Protein AF-A0A1H9U4V2-F1 (afdb_monomer)

Solvent-accessible surface area (backbone atoms only — not comparable to full-atom values): 4092 Å² total; per-residue (Å²): 135,55,72,67,56,51,50,50,51,52,50,47,64,74,66,71,49,81,42,36,42,65,58,48,26,51,54,26,55,79,66,73,72,54,97,47,58,66,57,29,41,53,48,51,51,49,36,34,78,70,67,65,23,34,64,38,88,98,35,86,69,28,32,25,50,70,89,66,80,130

Nearest PDB structures (foldseek):
  4mtd-assembly1_B  TM=8.496E-01  e=2.450E-02  Escherichia coli K-12
  8b3i-assembly1_e  TM=7.925E-01  e=2.801E-02  Homo sapiens
  7x75-assembly1_K  TM=7.565E-01  e=6.250E-02  Streptomyces coelicolor A3(2)
  1mzb-assembly1_A  TM=7.703E-01  e=1.141E-01  Pseudomonas aeruginosa
  4ray-assembly1_A  TM=7.304E-01  e=1.949E-01  Magnetospirillum gryphiswaldense MSR-1 v2

Radius of gyration: 10.99 Å; Cα contacts (8 Å, |Δi|>4): 82; chains: 1; bounding box: 26×19×30 Å

Sequence (70 aa):
MNQRRCLLLATIRADHGTWTTSRAWDLYRTQRLAPGRRTARTDLAYLARTGRLTTVTGNPRAYTLPGGTR

pLDDT: mean 90.15, std 9.47, range [44.72, 96.12]

Mean predicted aligned error: 3.9 Å

Foldseek 3Di:
DDPLLVVLLVVLVVVQDKDALVNSVVVCVVVVNDDDSVVSQVSQVVCCVVQQWDADVPGNRIIGGVVSDD

Secondary structure (DSSP, 8-state):
--HHHHHHHHHHHHH-S-EEHHHHHHHHHHTT--S-HHHHHHHHHHHHHTTSSEEETTEEEEEE-TT---

Structure (mmCIF, N/CA/C/O backbone):
data_AF-A0A1H9U4V2-F1
#
_entry.id   AF-A0A1H9U4V2-F1
#
loop_
_atom_site.group_PDB
_atom_site.id
_atom_site.type_symbol
_atom_site.label_atom_id
_atom_site.label_alt_id
_atom_site.label_comp_id
_atom_site.label_asym_id
_atom_site.label_entity_id
_atom_site.label_seq_id
_atom_site.pdbx_PDB_ins_code
_atom_site.Cartn_x
_atom_site.Cartn_y
_atom_site.Cartn_z
_atom_site.occupancy
_atom_site.B_iso_or_equiv
_atom_site.auth_seq_id
_atom_site.auth_comp_id
_atom_site.auth_asym_id
_atom_site.auth_atom_id
_atom_site.pdbx_PDB_model_num
ATOM 1 N N . MET A 1 1 ? -1.556 10.628 -8.695 1.00 75.56 1 MET A N 1
ATOM 2 C CA . MET A 1 1 ? -0.968 9.359 -8.190 1.00 75.56 1 MET A CA 1
ATOM 3 C C . MET A 1 1 ? -0.262 8.682 -9.363 1.00 75.56 1 MET A C 1
ATOM 5 O O . MET A 1 1 ? -0.770 8.819 -10.463 1.00 75.56 1 MET A O 1
ATOM 9 N N . ASN A 1 2 ? 0.912 8.057 -9.190 1.00 87.31 2 ASN A N 1
ATOM 10 C CA . ASN A 1 2 ? 1.659 7.460 -10.317 1.00 87.31 2 ASN A CA 1
ATOM 11 C C . ASN A 1 2 ? 1.201 6.018 -10.623 1.00 87.31 2 ASN A C 1
ATOM 13 O O . ASN A 1 2 ? 0.556 5.389 -9.783 1.00 87.31 2 ASN A O 1
ATOM 17 N N . GLN A 1 3 ? 1.572 5.489 -11.798 1.00 89.88 3 GLN A N 1
ATOM 18 C CA . GLN A 1 3 ? 1.164 4.156 -12.275 1.00 89.88 3 GLN A CA 1
ATOM 19 C C . GLN A 1 3 ? 1.422 3.045 -11.245 1.00 89.88 3 GLN A C 1
ATOM 21 O O . GLN A 1 3 ? 0.531 2.247 -10.966 1.00 89.88 3 GLN A O 1
ATOM 26 N N . ARG A 1 4 ? 2.603 3.029 -10.611 1.00 92.62 4 ARG A N 1
ATOM 27 C CA . ARG A 1 4 ? 2.961 2.009 -9.608 1.00 92.62 4 ARG A CA 1
ATOM 28 C C . ARG A 1 4 ? 2.038 2.020 -8.395 1.00 92.62 4 ARG A C 1
ATOM 30 O O . ARG A 1 4 ? 1.602 0.967 -7.951 1.00 92.62 4 ARG A O 1
ATOM 37 N N . ARG A 1 5 ? 1.715 3.208 -7.874 1.00 94.12 5 ARG A N 1
ATOM 38 C CA . ARG A 1 5 ? 0.807 3.363 -6.727 1.00 94.12 5 ARG A CA 1
ATOM 39 C C . ARG A 1 5 ? -0.625 2.987 -7.086 1.00 94.12 5 ARG A C 1
ATOM 41 O O . ARG A 1 5 ? -1.311 2.414 -6.247 1.00 94.12 5 ARG A O 1
ATOM 48 N N . CYS A 1 6 ? -1.067 3.295 -8.307 1.00 94.44 6 CYS A N 1
ATOM 49 C CA . CYS A 1 6 ? -2.368 2.855 -8.811 1.00 94.44 6 CYS A CA 1
ATOM 50 C C . CYS A 1 6 ? -2.444 1.330 -8.875 1.00 94.44 6 CYS A C 1
ATOM 52 O O . CYS A 1 6 ? -3.388 0.761 -8.334 1.00 94.44 6 CYS A O 1
ATOM 54 N N . LEU A 1 7 ? -1.424 0.677 -9.440 1.00 93.88 7 LEU A N 1
ATOM 55 C CA . LEU A 1 7 ? -1.362 -0.780 -9.490 1.00 93.88 7 LEU A CA 1
ATOM 56 C C . LEU A 1 7 ? -1.311 -1.402 -8.091 1.00 93.88 7 LEU A C 1
ATOM 58 O O . LEU A 1 7 ? -2.073 -2.322 -7.808 1.00 93.88 7 LEU A O 1
ATOM 62 N N . LEU A 1 8 ? -0.444 -0.893 -7.210 1.00 94.62 8 LEU A N 1
ATOM 63 C CA . LEU A 1 8 ? -0.321 -1.390 -5.841 1.00 94.62 8 LEU A CA 1
ATOM 64 C C . LEU A 1 8 ? -1.665 -1.304 -5.114 1.00 94.62 8 LEU A C 1
ATOM 66 O O . LEU A 1 8 ? -2.124 -2.297 -4.566 1.00 94.62 8 LEU A O 1
ATOM 70 N N . LEU A 1 9 ? -2.333 -0.148 -5.162 1.00 95.19 9 LEU A N 1
ATOM 71 C CA . LEU A 1 9 ? -3.635 0.025 -4.524 1.00 95.19 9 LEU A CA 1
ATOM 72 C C . LEU A 1 9 ? -4.708 -0.891 -5.126 1.00 95.19 9 LEU A C 1
ATOM 74 O O . LEU A 1 9 ? -5.487 -1.469 -4.376 1.00 95.19 9 LEU A O 1
ATOM 78 N N . ALA A 1 10 ? -4.757 -1.028 -6.452 1.00 94.94 10 ALA A N 1
ATOM 79 C CA . ALA A 1 10 ? -5.702 -1.922 -7.118 1.00 94.94 10 ALA A CA 1
ATOM 80 C C . ALA A 1 10 ? -5.475 -3.387 -6.715 1.00 94.94 10 ALA A C 1
ATOM 82 O O . ALA A 1 10 ? -6.428 -4.097 -6.416 1.00 94.94 10 ALA A O 1
ATOM 83 N N . THR A 1 11 ? -4.213 -3.807 -6.618 1.00 94.88 11 THR A N 1
ATOM 84 C CA . THR A 1 11 ? -3.851 -5.170 -6.206 1.00 94.88 11 THR A CA 1
ATOM 85 C C . THR A 1 11 ? -4.223 -5.421 -4.745 1.00 94.88 11 THR A C 1
ATOM 87 O O . THR A 1 11 ? -4.817 -6.448 -4.436 1.00 94.88 11 THR A O 1
ATOM 90 N N . ILE A 1 12 ? -3.952 -4.463 -3.850 1.00 94.00 12 ILE A N 1
ATOM 91 C CA . ILE A 1 12 ? -4.361 -4.548 -2.439 1.00 94.00 12 ILE A CA 1
ATOM 92 C C . ILE A 1 12 ? -5.887 -4.650 -2.320 1.00 94.00 12 ILE A C 1
ATOM 94 O O . ILE A 1 12 ? -6.391 -5.433 -1.521 1.00 94.00 12 ILE A O 1
ATOM 98 N N . ARG A 1 13 ? -6.624 -3.879 -3.130 1.00 93.62 13 ARG A N 1
ATOM 99 C CA . ARG A 1 13 ? -8.092 -3.924 -3.179 1.00 93.62 13 ARG A CA 1
ATOM 100 C C . ARG A 1 13 ? -8.634 -5.268 -3.643 1.00 93.62 13 ARG A C 1
ATOM 102 O O . ARG A 1 13 ? -9.638 -5.688 -3.099 1.00 93.62 13 ARG A O 1
ATOM 109 N N . ALA A 1 14 ? -7.991 -5.915 -4.610 1.00 93.38 14 ALA A N 1
ATOM 110 C CA . ALA A 1 14 ? -8.419 -7.221 -5.103 1.00 93.38 14 ALA A CA 1
ATOM 111 C C . ALA A 1 14 ? -8.087 -8.362 -4.125 1.00 93.38 14 ALA A C 1
ATOM 113 O O . ALA A 1 14 ? -8.869 -9.292 -3.975 1.00 93.38 14 ALA A O 1
ATOM 114 N N . ASP A 1 15 ? -6.933 -8.292 -3.457 1.00 91.50 15 ASP A N 1
ATOM 115 C CA . ASP A 1 15 ? -6.458 -9.335 -2.539 1.00 91.50 15 ASP A CA 1
ATOM 116 C C . ASP A 1 15 ? -7.110 -9.258 -1.146 1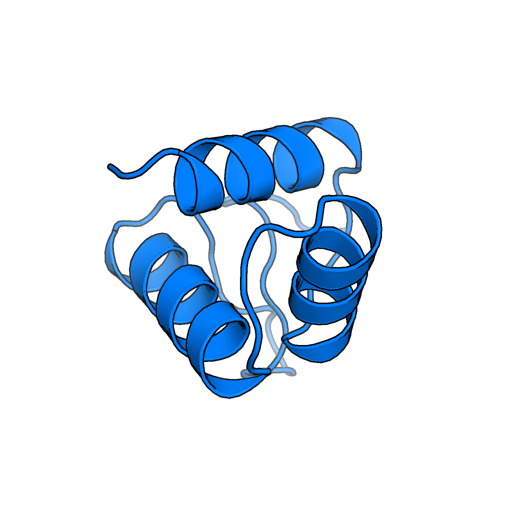.00 91.50 15 ASP A C 1
ATOM 118 O O . ASP A 1 15 ? -7.173 -10.263 -0.447 1.00 91.50 15 ASP A O 1
ATOM 122 N N . HIS A 1 16 ? -7.565 -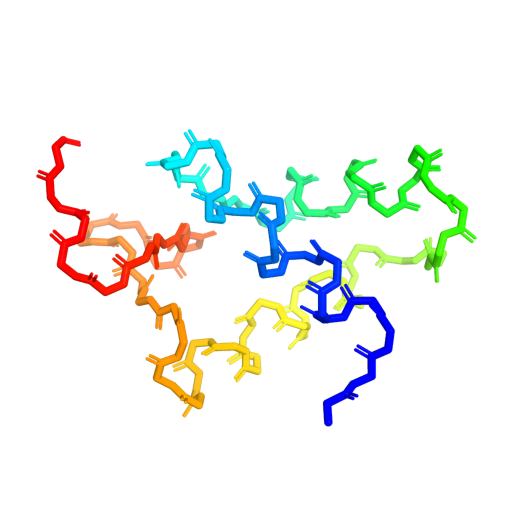8.072 -0.717 1.00 83.81 16 HIS A N 1
ATOM 123 C CA . HIS A 1 16 ? -8.127 -7.793 0.618 1.00 83.81 16 HIS A CA 1
ATOM 124 C C . HIS A 1 16 ? -7.228 -8.169 1.816 1.00 83.81 16 HIS A C 1
ATOM 126 O O . HIS A 1 16 ? -7.671 -8.130 2.963 1.00 83.81 16 HIS A O 1
ATOM 132 N N . GLY A 1 17 ? -5.961 -8.510 1.576 1.00 86.88 17 GLY A N 1
ATOM 133 C CA . GLY A 1 17 ? -5.034 -8.961 2.604 1.00 86.88 17 GLY A CA 1
ATOM 134 C C . GLY A 1 17 ? -4.196 -7.855 3.239 1.00 86.88 17 GLY A C 1
ATOM 135 O O . GLY A 1 17 ? -4.257 -6.673 2.896 1.00 86.88 17 GLY A O 1
ATOM 136 N N . THR A 1 18 ? -3.325 -8.285 4.149 1.00 93.31 18 THR A N 1
ATOM 137 C CA . THR A 1 18 ? -2.266 -7.448 4.712 1.00 93.31 18 THR A CA 1
ATOM 138 C C . THR A 1 18 ? -1.071 -7.373 3.759 1.00 93.31 18 THR A C 1
ATOM 140 O O . THR A 1 18 ? -0.613 -8.376 3.200 1.00 93.31 18 THR A O 1
ATOM 143 N N . TRP A 1 19 ? -0.522 -6.171 3.603 1.00 95.12 19 TRP A N 1
ATOM 144 C CA . TRP A 1 19 ? 0.587 -5.873 2.707 1.00 95.12 19 TRP A C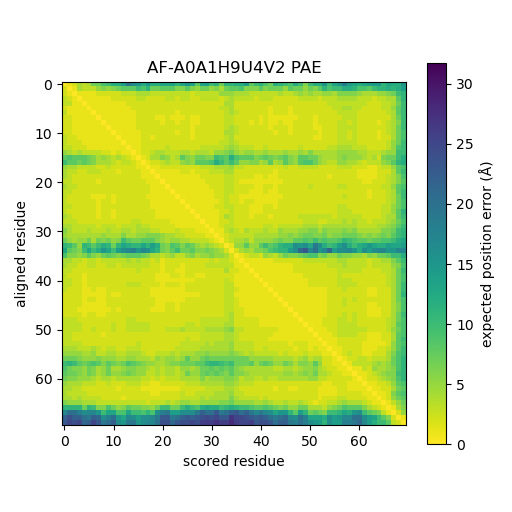A 1
ATOM 145 C C . TRP A 1 19 ? 1.790 -5.324 3.454 1.00 95.12 19 TRP A C 1
ATOM 147 O O . TRP A 1 19 ? 1.746 -4.289 4.114 1.00 95.12 19 TRP A O 1
ATOM 157 N N . THR A 1 20 ? 2.912 -6.019 3.306 1.00 96.12 20 THR A N 1
ATOM 158 C CA . THR A 1 20 ? 4.211 -5.582 3.815 1.00 96.12 20 THR A CA 1
ATOM 159 C C . THR A 1 20 ? 5.035 -4.950 2.700 1.00 96.12 20 THR A C 1
ATOM 161 O O . THR A 1 20 ? 4.762 -5.119 1.509 1.00 96.12 20 THR A O 1
ATOM 164 N N . THR A 1 21 ? 6.119 -4.268 3.079 1.00 95.94 21 THR A N 1
ATOM 165 C CA . THR A 1 21 ? 7.102 -3.764 2.106 1.00 95.94 21 THR A CA 1
ATOM 166 C C . THR A 1 21 ? 7.660 -4.87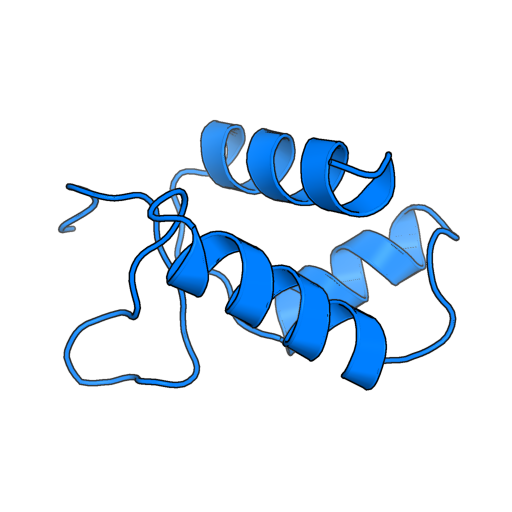3 1.209 1.00 95.94 21 THR A C 1
ATOM 168 O O . THR A 1 21 ? 7.895 -4.619 0.032 1.00 95.94 21 THR A O 1
ATOM 171 N N . SER A 1 22 ? 7.878 -6.084 1.738 1.00 94.88 22 SER A N 1
ATOM 172 C CA . SER A 1 22 ? 8.382 -7.207 0.935 1.00 94.88 22 SER A CA 1
ATOM 173 C C . SER A 1 22 ? 7.367 -7.621 -0.127 1.00 94.88 22 SER A C 1
ATOM 175 O O . SER A 1 22 ? 7.717 -7.654 -1.298 1.00 94.88 22 SER A O 1
ATOM 177 N N . ARG A 1 23 ? 6.094 -7.795 0.251 1.00 94.81 23 ARG A N 1
ATOM 178 C CA . ARG A 1 23 ? 5.027 -8.183 -0.685 1.00 94.81 23 ARG A CA 1
ATOM 179 C C . ARG A 1 23 ? 4.810 -7.144 -1.790 1.00 94.81 23 ARG A C 1
ATOM 181 O O . ARG A 1 23 ? 4.695 -7.489 -2.961 1.00 94.81 23 ARG A O 1
ATOM 188 N N . ALA A 1 24 ? 4.822 -5.859 -1.432 1.00 95.19 24 ALA A N 1
ATOM 189 C CA . ALA A 1 24 ? 4.748 -4.773 -2.410 1.00 95.19 24 ALA A CA 1
ATOM 190 C C . ALA A 1 24 ? 5.971 -4.742 -3.345 1.00 95.19 24 ALA A C 1
ATOM 192 O O . ALA A 1 24 ? 5.841 -4.455 -4.533 1.00 95.19 24 ALA A O 1
ATOM 193 N N . TRP A 1 25 ? 7.162 -5.052 -2.828 1.00 95.31 25 TRP 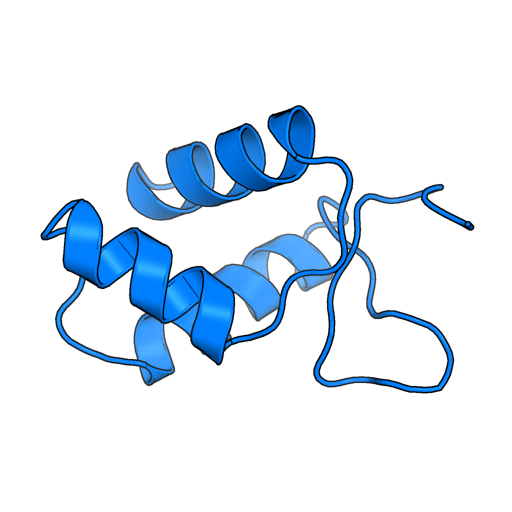A N 1
ATOM 194 C CA . TRP A 1 25 ? 8.364 -5.153 -3.651 1.00 95.31 25 TRP A CA 1
ATOM 195 C C . TRP A 1 25 ? 8.316 -6.361 -4.590 1.00 95.31 25 TRP A C 1
ATOM 197 O O . TRP A 1 25 ? 8.670 -6.215 -5.756 1.00 95.31 25 TRP A O 1
ATOM 207 N N . ASP A 1 26 ? 7.812 -7.509 -4.139 1.00 94.19 26 ASP A N 1
ATOM 208 C CA . ASP A 1 26 ? 7.627 -8.695 -4.980 1.00 94.19 26 ASP A CA 1
ATOM 209 C C . ASP A 1 26 ? 6.660 -8.421 -6.134 1.00 94.19 26 ASP A C 1
ATOM 211 O O . ASP A 1 26 ? 6.993 -8.700 -7.286 1.00 94.19 26 ASP A O 1
ATOM 215 N N . LEU A 1 27 ? 5.535 -7.749 -5.863 1.00 93.88 27 LEU A N 1
ATOM 216 C CA . LEU A 1 27 ? 4.637 -7.252 -6.909 1.00 93.88 27 LEU A CA 1
ATOM 217 C C . LEU A 1 27 ? 5.399 -6.389 -7.926 1.00 93.88 27 LEU A C 1
ATOM 219 O O . LEU A 1 27 ? 5.309 -6.610 -9.132 1.00 93.88 27 LEU A O 1
ATOM 223 N N . TYR A 1 28 ? 6.207 -5.436 -7.464 1.00 94.31 28 TYR A N 1
ATOM 224 C CA . TYR A 1 28 ? 6.980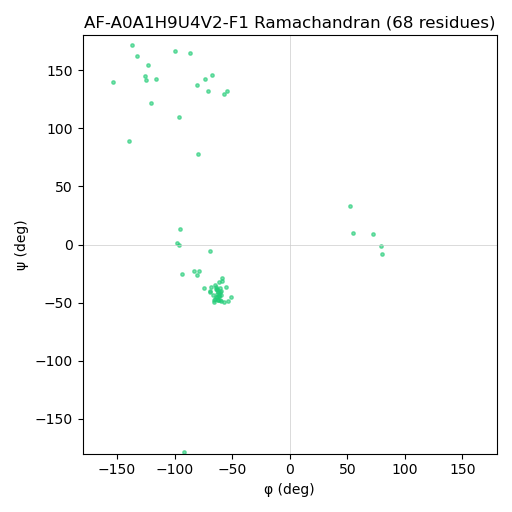 -4.581 -8.367 1.00 94.31 28 TYR A CA 1
ATOM 225 C C . TYR A 1 28 ? 8.030 -5.345 -9.180 1.00 94.31 28 TYR A C 1
ATOM 227 O O . TYR A 1 28 ? 8.239 -4.993 -10.342 1.00 94.31 28 TYR A O 1
ATOM 235 N N . ARG A 1 29 ? 8.655 -6.386 -8.611 1.00 92.56 29 ARG A N 1
ATOM 236 C CA . ARG A 1 29 ? 9.585 -7.267 -9.334 1.00 92.56 29 ARG A CA 1
ATOM 237 C C . ARG A 1 29 ? 8.871 -8.036 -10.441 1.00 92.56 29 ARG A C 1
ATOM 239 O O . ARG A 1 29 ? 9.352 -8.027 -11.570 1.00 92.56 29 ARG A O 1
ATOM 246 N N . THR A 1 30 ? 7.707 -8.623 -10.150 1.00 90.88 30 THR A N 1
ATOM 247 C CA . THR A 1 30 ? 6.917 -9.365 -11.154 1.00 90.88 30 THR A CA 1
ATOM 248 C C . THR A 1 30 ? 6.472 -8.484 -12.321 1.00 90.88 30 THR A C 1
ATOM 250 O O . THR A 1 30 ? 6.428 -8.938 -13.457 1.00 90.88 30 THR A O 1
ATOM 253 N N . GLN A 1 31 ? 6.224 -7.200 -12.058 1.00 88.94 31 GLN A N 1
ATOM 254 C CA . GLN A 1 31 ? 5.722 -6.237 -13.040 1.00 88.94 31 GLN A CA 1
ATOM 255 C C . GLN A 1 31 ? 6.834 -5.379 -13.670 1.00 88.94 31 GLN A C 1
ATOM 257 O O . GLN A 1 31 ? 6.551 -4.499 -14.476 1.00 88.94 31 GLN A O 1
ATOM 262 N N . ARG A 1 32 ? 8.103 -5.600 -13.290 1.00 89.06 32 ARG A N 1
ATOM 263 C CA . ARG A 1 32 ? 9.280 -4.820 -13.731 1.00 89.06 32 ARG A CA 1
ATOM 264 C C . ARG A 1 32 ? 9.130 -3.299 -13.535 1.00 89.06 32 ARG A C 1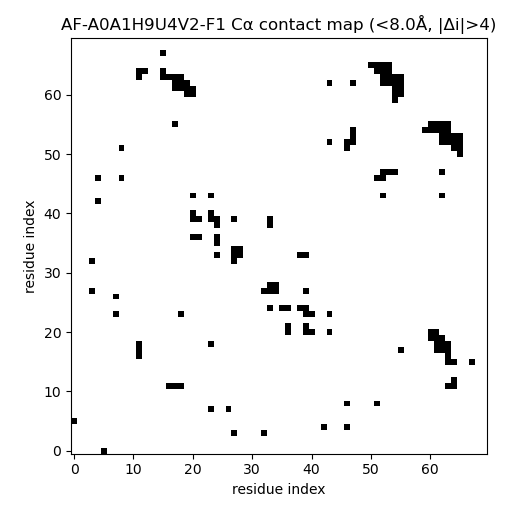
ATOM 266 O O . ARG A 1 32 ? 9.657 -2.507 -14.308 1.00 89.06 32 ARG A O 1
ATOM 273 N N . LEU A 1 33 ? 8.424 -2.877 -12.482 1.00 82.94 33 LEU A N 1
ATOM 274 C CA . LEU A 1 33 ? 8.021 -1.476 -12.278 1.00 82.94 33 LEU A CA 1
ATOM 275 C C . LEU A 1 33 ? 8.981 -0.639 -11.430 1.00 82.94 33 LEU A C 1
ATOM 277 O O . LEU A 1 33 ? 8.964 0.591 -11.516 1.00 82.94 33 LEU A O 1
ATOM 281 N N . ALA A 1 34 ? 9.765 -1.260 -10.549 1.00 77.69 34 ALA A N 1
ATOM 282 C CA . ALA A 1 34 ? 10.700 -0.534 -9.696 1.00 77.69 34 ALA A CA 1
ATOM 283 C C . ALA A 1 34 ? 11.889 -1.410 -9.278 1.00 77.69 34 ALA A C 1
ATOM 285 O O . ALA A 1 34 ? 11.686 -2.565 -8.904 1.00 77.69 34 ALA A O 1
ATOM 286 N N . PRO A 1 35 ? 13.111 -0.850 -9.248 1.00 71.88 35 PRO A N 1
ATOM 287 C CA . PRO A 1 35 ? 14.312 -1.623 -8.944 1.00 71.88 35 PRO A CA 1
ATOM 288 C C . PRO A 1 35 ? 14.504 -1.891 -7.441 1.00 71.88 35 PRO A C 1
ATOM 290 O O . PRO A 1 35 ? 15.182 -2.845 -7.074 1.00 71.88 35 PRO A O 1
ATOM 293 N N . GLY A 1 36 ? 13.917 -1.081 -6.546 1.00 87.38 36 GLY A N 1
ATOM 294 C CA . GLY A 1 36 ? 14.298 -1.068 -5.129 1.00 87.38 36 GLY A CA 1
ATOM 295 C C . GLY A 1 36 ? 13.166 -1.292 -4.124 1.00 87.38 36 GLY A C 1
ATOM 296 O O . GLY A 1 36 ? 12.084 -0.709 -4.223 1.00 87.38 36 GLY A O 1
ATOM 297 N N . ARG A 1 37 ? 13.477 -2.032 -3.051 1.00 92.38 37 ARG A N 1
ATOM 298 C CA . ARG A 1 37 ? 12.602 -2.218 -1.876 1.00 92.38 37 ARG A CA 1
ATOM 299 C C . ARG A 1 37 ? 12.233 -0.894 -1.193 1.00 92.38 37 ARG A C 1
ATOM 301 O O . ARG A 1 37 ? 11.129 -0.748 -0.670 1.00 92.38 37 ARG A O 1
ATOM 308 N N . ARG A 1 38 ? 13.129 0.103 -1.239 1.00 94.25 38 ARG A N 1
ATOM 309 C CA . ARG A 1 38 ? 12.872 1.463 -0.730 1.00 94.25 38 ARG A CA 1
ATOM 310 C C . ARG A 1 38 ? 11.689 2.121 -1.444 1.00 94.25 38 ARG A C 1
ATOM 312 O O . ARG A 1 38 ? 10.866 2.740 -0.780 1.00 94.25 38 ARG A O 1
ATOM 319 N N . THR A 1 39 ? 11.555 1.937 -2.757 1.00 93.69 39 THR A N 1
ATOM 320 C CA . THR A 1 39 ? 10.438 2.485 -3.541 1.00 93.69 39 THR A CA 1
ATOM 321 C C . THR A 1 39 ? 9.102 1.902 -3.089 1.00 93.69 39 THR A C 1
ATOM 323 O O . THR A 1 39 ? 8.163 2.658 -2.858 1.00 93.69 39 THR A O 1
ATOM 326 N N . ALA A 1 40 ? 9.033 0.583 -2.878 1.00 94.56 40 ALA A N 1
ATOM 327 C CA . ALA A 1 40 ? 7.839 -0.077 -2.346 1.00 94.56 40 ALA A CA 1
ATOM 328 C C . ALA A 1 40 ? 7.461 0.452 -0.953 1.00 94.56 40 ALA A C 1
ATOM 330 O O . ALA A 1 40 ? 6.299 0.769 -0.703 1.00 94.56 40 ALA A O 1
ATOM 331 N N . ARG A 1 41 ? 8.451 0.634 -0.066 1.00 95.31 41 ARG A N 1
ATOM 332 C CA . ARG A 1 41 ? 8.236 1.227 1.263 1.00 95.31 41 ARG A CA 1
ATOM 333 C C . ARG A 1 41 ? 7.666 2.643 1.169 1.00 95.31 41 ARG A C 1
ATOM 335 O O . ARG A 1 41 ? 6.697 2.955 1.852 1.00 95.31 41 ARG A O 1
ATOM 342 N N . THR A 1 42 ? 8.264 3.496 0.338 1.00 95.12 42 THR A N 1
ATOM 343 C CA . THR A 1 42 ? 7.818 4.883 0.150 1.00 95.12 42 THR A CA 1
ATOM 344 C C . THR A 1 42 ? 6.411 4.949 -0.439 1.00 95.12 42 THR A C 1
ATOM 346 O O . THR A 1 42 ? 5.618 5.784 -0.013 1.00 95.12 42 THR A O 1
ATOM 349 N N . ASP A 1 43 ? 6.080 4.072 -1.386 1.00 95.00 43 ASP A N 1
ATOM 350 C CA . ASP A 1 43 ? 4.754 4.043 -2.000 1.00 95.00 43 ASP A CA 1
ATOM 351 C C . ASP A 1 43 ? 3.676 3.563 -1.004 1.00 95.00 43 ASP A C 1
ATOM 353 O O . ASP A 1 43 ? 2.624 4.197 -0.920 1.00 95.00 43 ASP A O 1
ATOM 357 N N . LEU A 1 44 ? 3.953 2.544 -0.178 1.00 95.44 44 LEU A N 1
ATOM 358 C CA . LEU A 1 44 ? 3.061 2.134 0.921 1.00 95.44 44 LEU A CA 1
ATOM 359 C C . LEU A 1 44 ? 2.853 3.257 1.943 1.00 95.44 44 LEU A C 1
ATOM 361 O O . LEU A 1 44 ? 1.717 3.589 2.278 1.00 95.44 44 LEU A O 1
ATOM 365 N N . ALA A 1 45 ? 3.939 3.893 2.390 1.00 95.00 45 ALA A N 1
ATOM 366 C CA . ALA A 1 45 ? 3.868 5.011 3.326 1.00 95.00 45 ALA A CA 1
ATOM 367 C C . ALA A 1 45 ? 3.075 6.192 2.744 1.00 95.00 45 ALA A C 1
ATOM 369 O O . ALA A 1 45 ? 2.303 6.831 3.454 1.00 95.00 45 ALA A O 1
ATOM 370 N N . TYR A 1 46 ? 3.216 6.466 1.444 1.00 95.81 46 TYR A N 1
ATOM 371 C CA . TYR A 1 46 ? 2.422 7.482 0.756 1.00 95.81 46 TYR A CA 1
ATOM 372 C C . TYR A 1 46 ? 0.928 7.128 0.736 1.00 95.81 46 TYR A C 1
ATOM 374 O O . TYR A 1 46 ? 0.089 7.988 1.008 1.00 95.81 46 TYR A O 1
ATOM 382 N N . LEU A 1 47 ? 0.575 5.879 0.424 1.00 95.25 47 LEU A N 1
ATOM 383 C CA . LEU A 1 47 ? -0.821 5.439 0.419 1.00 95.25 47 LEU A CA 1
ATOM 384 C C . LEU A 1 47 ? -1.437 5.505 1.823 1.00 95.25 47 LEU A C 1
ATOM 386 O O . LEU A 1 47 ? -2.567 5.967 1.957 1.00 95.25 47 LEU A O 1
ATOM 390 N N . ALA A 1 48 ? -0.674 5.154 2.859 1.00 95.12 48 ALA A N 1
ATOM 391 C CA . ALA A 1 48 ? -1.108 5.295 4.245 1.00 95.12 48 ALA A CA 1
ATOM 392 C C . ALA A 1 48 ? -1.297 6.765 4.651 1.00 95.12 48 ALA A C 1
ATOM 394 O O . ALA A 1 48 ? -2.359 7.154 5.124 1.00 95.12 48 ALA A O 1
ATOM 395 N N . ARG A 1 49 ? -0.306 7.622 4.367 1.00 95.38 49 ARG A N 1
ATOM 396 C CA . ARG A 1 49 ? -0.367 9.066 4.655 1.00 95.38 49 ARG A CA 1
ATOM 397 C C . ARG A 1 49 ? -1.542 9.762 3.966 1.00 95.38 49 ARG A C 1
ATOM 399 O O . ARG A 1 49 ? -2.025 10.775 4.451 1.00 95.38 49 ARG A O 1
ATOM 406 N N . THR A 1 50 ? -1.979 9.247 2.820 1.00 95.31 50 THR A N 1
ATOM 407 C CA . THR A 1 50 ? -3.111 9.800 2.064 1.00 95.31 50 THR A CA 1
ATOM 408 C C . THR A 1 50 ? -4.445 9.112 2.368 1.00 95.31 50 THR A C 1
ATOM 410 O O . THR A 1 50 ? -5.392 9.290 1.605 1.00 95.31 50 THR A O 1
ATOM 413 N N . GLY A 1 51 ? -4.519 8.308 3.436 1.00 94.25 51 GLY A N 1
ATOM 414 C CA . GLY A 1 51 ? -5.751 7.666 3.910 1.00 94.25 51 GLY A CA 1
ATOM 415 C C . GLY A 1 51 ? -6.266 6.520 3.036 1.00 94.25 51 GLY A C 1
ATOM 416 O O . GLY A 1 51 ? -7.374 6.040 3.243 1.00 94.25 51 GLY A O 1
ATOM 417 N N . ARG A 1 52 ? -5.491 6.069 2.041 1.00 95.31 52 ARG A N 1
ATOM 418 C CA . ARG A 1 52 ? -5.873 4.957 1.149 1.00 95.31 52 ARG A CA 1
ATOM 419 C C . ARG A 1 52 ? -5.570 3.590 1.745 1.00 95.31 52 ARG A C 1
ATOM 421 O O . ARG A 1 52 ? -6.159 2.608 1.309 1.00 95.31 52 ARG A O 1
ATOM 428 N N . LEU A 1 53 ? -4.633 3.547 2.685 1.00 95.00 53 LEU A N 1
ATOM 429 C CA . LEU A 1 53 ? -4.283 2.390 3.498 1.00 95.00 53 LEU A CA 1
ATOM 430 C C . LEU A 1 53 ? -4.202 2.825 4.960 1.00 95.00 53 LEU A C 1
ATOM 432 O O . LEU A 1 53 ? -4.026 4.007 5.255 1.00 95.00 53 LEU A O 1
ATOM 436 N N . THR A 1 54 ? -4.261 1.865 5.866 1.00 94.62 54 THR A N 1
ATOM 437 C CA . THR A 1 54 ? -3.972 2.051 7.289 1.00 94.62 54 THR A CA 1
ATOM 438 C C . THR A 1 54 ? -2.871 1.086 7.701 1.00 94.62 54 THR A C 1
ATOM 440 O O . THR A 1 54 ? -2.658 0.060 7.054 1.00 94.62 54 THR A O 1
ATOM 443 N N . THR A 1 55 ? -2.121 1.414 8.750 1.00 93.38 55 THR A N 1
ATOM 444 C CA . THR A 1 55 ? -1.215 0.443 9.372 1.00 93.38 55 THR A CA 1
ATOM 445 C C . THR A 1 55 ? -2.020 -0.581 10.158 1.00 93.38 55 THR A C 1
ATOM 447 O O . THR A 1 55 ? -2.993 -0.221 10.818 1.00 93.38 55 THR A O 1
ATOM 450 N N . VAL A 1 56 ? -1.590 -1.838 10.129 1.00 91.12 56 VAL A N 1
ATOM 451 C CA . VAL A 1 56 ? -2.212 -2.901 10.922 1.00 91.12 56 VAL A CA 1
ATOM 452 C C . VAL A 1 56 ? -1.891 -2.691 12.404 1.00 91.12 56 VAL A C 1
ATOM 454 O O . VAL A 1 56 ? -0.735 -2.466 12.775 1.00 91.12 56 VAL A O 1
ATOM 457 N N . THR A 1 57 ? -2.908 -2.770 13.263 1.00 85.62 57 THR A N 1
ATOM 458 C CA . THR A 1 57 ? -2.745 -2.683 14.721 1.00 85.62 57 THR A CA 1
ATOM 459 C C . THR A 1 57 ? -1.782 -3.767 15.208 1.00 85.62 57 THR A C 1
ATOM 461 O O . THR A 1 57 ? -1.911 -4.930 14.843 1.00 85.62 57 THR A O 1
ATOM 464 N N . GLY A 1 58 ? -0.776 -3.388 15.998 1.00 87.31 58 GLY A N 1
ATOM 465 C CA . GLY A 1 58 ? 0.265 -4.311 16.471 1.00 87.31 58 GLY A CA 1
ATOM 466 C C . GLY A 1 58 ? 1.378 -4.612 15.456 1.00 87.31 58 GLY A C 1
ATOM 467 O O . GLY A 1 58 ? 2.393 -5.194 15.830 1.00 87.31 58 GLY A O 1
ATOM 468 N N . ASN A 1 59 ? 1.260 -4.169 14.197 1.00 88.81 59 ASN A N 1
ATOM 469 C CA . ASN A 1 59 ? 2.324 -4.300 13.202 1.00 88.81 59 ASN A CA 1
ATOM 470 C C . ASN A 1 59 ? 2.453 -3.038 12.322 1.00 88.81 59 ASN A C 1
ATOM 472 O O . ASN A 1 59 ? 1.907 -2.981 11.218 1.00 88.81 59 ASN A O 1
ATOM 476 N N . PRO A 1 60 ? 3.264 -2.042 12.730 1.00 84.75 60 PRO A N 1
ATOM 477 C CA . PRO A 1 60 ? 3.422 -0.787 11.987 1.00 84.75 60 PRO A CA 1
ATOM 478 C C . PRO A 1 60 ? 4.156 -0.951 10.643 1.00 84.75 60 PRO A C 1
ATOM 480 O O . PRO A 1 60 ? 4.303 0.010 9.889 1.00 84.75 60 PRO A O 1
ATOM 483 N N . ARG A 1 61 ? 4.664 -2.153 10.336 1.00 89.94 61 ARG A N 1
ATOM 484 C CA . ARG A 1 61 ? 5.328 -2.485 9.062 1.00 89.94 61 ARG A CA 1
ATOM 485 C C . ARG A 1 61 ? 4.381 -3.149 8.058 1.00 89.94 61 ARG A C 1
ATOM 487 O O . ARG A 1 61 ? 4.812 -3.487 6.951 1.00 89.94 61 ARG A O 1
ATOM 494 N N . ALA A 1 62 ? 3.128 -3.341 8.448 1.00 93.94 62 ALA A N 1
ATOM 495 C CA . ALA A 1 62 ? 2.072 -3.945 7.666 1.00 93.94 62 ALA A CA 1
ATOM 496 C C . ALA A 1 62 ? 0.958 -2.924 7.411 1.00 93.94 62 ALA A C 1
ATOM 498 O O . ALA A 1 62 ? 0.631 -2.115 8.279 1.00 93.94 62 ALA A O 1
ATOM 499 N N . TYR A 1 63 ? 0.388 -2.973 6.212 1.00 94.88 63 TYR A N 1
ATOM 500 C CA . TYR A 1 63 ? -0.656 -2.068 5.756 1.00 94.88 63 TYR A CA 1
ATOM 501 C C . TYR A 1 63 ? -1.871 -2.856 5.277 1.00 94.88 63 TYR A C 1
ATOM 503 O O . TYR A 1 63 ? -1.719 -3.914 4.674 1.00 94.88 63 TYR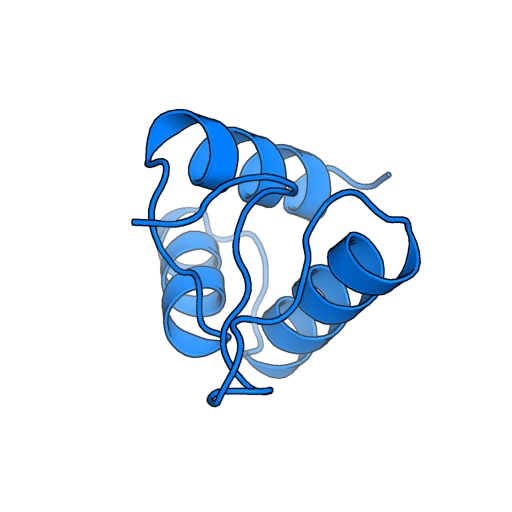 A O 1
ATOM 511 N N . THR A 1 64 ? -3.062 -2.326 5.508 1.00 95.19 64 THR A N 1
ATOM 512 C CA . THR A 1 64 ? -4.330 -2.896 5.042 1.00 95.19 64 THR A CA 1
ATOM 513 C C . THR A 1 64 ? -5.232 -1.790 4.496 1.00 95.19 64 THR A C 1
ATOM 515 O O . THR A 1 64 ? -4.904 -0.602 4.583 1.00 95.19 64 THR A O 1
ATOM 518 N N . LEU A 1 65 ? -6.351 -2.166 3.883 1.00 94.38 65 LEU A N 1
ATOM 519 C CA . LEU A 1 65 ? -7.381 -1.210 3.493 1.00 94.38 65 LEU A CA 1
ATOM 520 C C . LEU A 1 65 ? -8.051 -0.621 4.745 1.00 94.38 65 LEU A C 1
ATOM 522 O O . LEU A 1 65 ? -8.243 -1.336 5.731 1.00 94.38 65 LEU A O 1
ATOM 526 N N . PRO A 1 66 ? -8.462 0.657 4.713 1.00 90.50 66 PRO A N 1
ATOM 527 C CA . PRO A 1 66 ? -9.275 1.230 5.778 1.00 90.50 66 PRO A CA 1
ATOM 528 C C . PRO A 1 66 ? -10.533 0.383 6.014 1.00 90.50 66 PRO A C 1
ATOM 530 O O . PRO A 1 66 ? -11.209 0.005 5.060 1.00 90.50 66 PRO A O 1
ATOM 533 N N . GLY A 1 67 ? -10.829 0.067 7.277 1.00 80.88 67 GLY A N 1
ATOM 534 C CA . GLY A 1 67 ? -11.966 -0.787 7.653 1.00 80.88 67 GLY A CA 1
ATOM 535 C C . GLY A 1 67 ? -11.741 -2.296 7.475 1.00 80.88 67 GLY A C 1
ATOM 536 O O . GLY A 1 67 ? -12.621 -3.079 7.814 1.00 80.88 67 GLY A O 1
ATOM 537 N N . GLY A 1 68 ? -10.573 -2.725 6.983 1.00 62.62 68 GLY A N 1
ATOM 538 C CA . GLY A 1 68 ? -10.192 -4.134 6.891 1.00 62.62 68 GLY A CA 1
ATOM 539 C C . GLY A 1 68 ? -9.699 -4.680 8.229 1.00 62.62 68 GLY A C 1
ATOM 540 O O . GLY A 1 68 ? -8.496 -4.805 8.438 1.00 62.62 68 GLY A O 1
ATOM 541 N N . THR A 1 69 ? -10.625 -4.992 9.132 1.00 50.75 69 THR A N 1
ATOM 542 C CA . THR A 1 69 ? -10.390 -5.865 10.291 1.00 50.75 69 THR A CA 1
ATOM 543 C C . THR A 1 69 ? -10.844 -7.273 9.942 1.00 50.75 69 THR A C 1
ATOM 545 O O . THR A 1 69 ? -12.046 -7.523 9.843 1.00 50.75 69 THR A O 1
ATOM 548 N N . ARG A 1 70 ? -9.898 -8.194 9.776 1.00 44.72 70 ARG A N 1
ATOM 549 C CA . ARG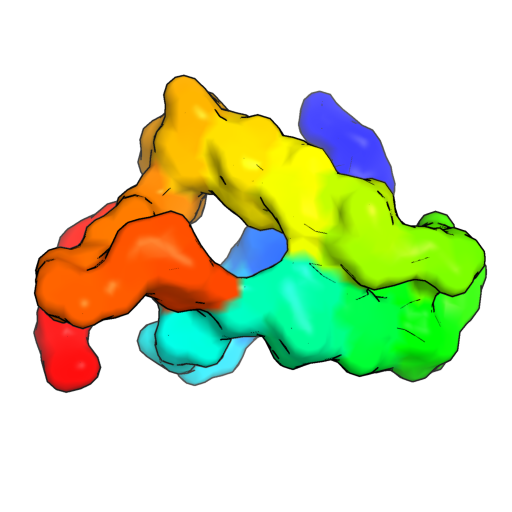 A 1 70 ? -10.148 -9.612 10.009 1.00 44.72 70 ARG A CA 1
ATOM 550 C C . ARG A 1 70 ? -8.877 -10.296 10.472 1.00 44.72 70 ARG A C 1
ATOM 552 O O . ARG A 1 70 ? -7.828 -10.046 9.839 1.00 44.72 70 ARG A O 1
#

Organism: NCBI:txid943816